Protein AF-A0A7Y5LGB7-F1 (afdb_monomer_lite)

Secondary structure (DSSP, 8-state):
--HHHHHHHHHTT-TTTHHHHHHHHHHHHHHHHHHHHHHHTT---SHHHHHHHHHHHHHHHHHHHHHHHHHHHH-GGGGGGHHHHHHHHHHHHHHHHHHHHHH-TT-HHHHHHHHHHHHHHHHHHHHHHHHHH---

pLDDT: mean 77.43, std 8.84, range [52.41, 89.0]

Foldseek 3Di:
DDPVVVVLCLLLCPPVCVVVSLVVLLVVLVVLLVVLLVLPVVPCPDPVSVVVNVCSLCVSLVSLLSNLLSNCVVPVQCLLCQLVSLVSSLVSQLVSLVVSCVVCVPCVPSSVCSSVNSCVRRNVSSVVSNVVSHDD

Sequence (136 aa):
MSEFSTVLDMLSLAPHTVRHTLVLFSFAFMINYLVRTAYMSEGTRSVFVHVLVCVLTLLPAVILAGMLLLGAYRYPERSWMNPGIAALLYVPWYAGGALTRLARPDTEGADLGWLAMGALITFPIGFAVAIVFGRA

Radius of gyration: 16.12 Å; chains: 1; bounding box: 38×31×46 Å

Structure (mmCIF, N/CA/C/O backbone):
data_AF-A0A7Y5LGB7-F1
#
_entry.id   AF-A0A7Y5LGB7-F1
#
loop_
_atom_site.group_PDB
_atom_site.id
_atom_site.type_symbol
_atom_site.label_atom_id
_atom_site.label_alt_id
_atom_site.label_comp_id
_atom_site.label_asym_id
_atom_site.label_entity_id
_atom_site.label_seq_id
_atom_site.pdbx_PDB_ins_code
_atom_site.Cartn_x
_atom_site.Cartn_y
_atom_site.Cartn_z
_atom_site.occupancy
_atom_site.B_iso_or_equiv
_atom_site.auth_seq_id
_atom_site.auth_comp_id
_atom_site.auth_asym_id
_atom_site.auth_atom_id
_atom_site.pdbx_PDB_model_num
ATOM 1 N N . MET A 1 1 ? 20.965 15.619 -8.755 1.00 59.69 1 MET A N 1
ATOM 2 C CA . MET A 1 1 ? 19.530 15.256 -8.752 1.00 59.69 1 MET A CA 1
ATOM 3 C C . MET A 1 1 ? 18.802 16.232 -7.852 1.00 59.69 1 MET A C 1
ATOM 5 O O . MET A 1 1 ? 19.308 16.492 -6.769 1.00 59.69 1 MET A O 1
ATOM 9 N N . SER A 1 2 ? 17.676 16.793 -8.291 1.00 82.19 2 SER A N 1
ATOM 10 C CA . SER A 1 2 ? 16.815 17.569 -7.393 1.00 82.19 2 SER A CA 1
ATOM 11 C C . SER A 1 2 ? 16.124 16.631 -6.398 1.00 82.19 2 SER A C 1
ATOM 13 O O . SER A 1 2 ? 15.860 15.474 -6.728 1.00 82.19 2 SER A O 1
ATOM 15 N N . GLU A 1 3 ? 15.803 17.117 -5.198 1.00 82.75 3 GLU A N 1
ATOM 16 C CA . GLU A 1 3 ? 15.077 16.338 -4.178 1.00 82.75 3 GLU A CA 1
ATOM 17 C C . GLU A 1 3 ? 13.750 15.785 -4.720 1.00 82.75 3 GLU A C 1
ATOM 19 O O . GLU A 1 3 ? 13.391 14.634 -4.474 1.00 82.75 3 GLU A O 1
ATOM 24 N N . PHE A 1 4 ? 13.079 16.570 -5.566 1.00 84.44 4 PHE A N 1
ATOM 25 C CA . PHE A 1 4 ? 11.861 16.171 -6.267 1.00 84.44 4 PHE A CA 1
ATOM 26 C C . PHE A 1 4 ? 12.055 14.935 -7.163 1.00 84.44 4 PHE A C 1
ATOM 28 O O . PHE A 1 4 ? 11.214 14.038 -7.167 1.00 84.44 4 PHE A O 1
ATOM 35 N N . SER A 1 5 ? 13.181 14.848 -7.882 1.00 84.06 5 SER A N 1
ATOM 36 C CA . SER A 1 5 ? 13.508 13.680 -8.713 1.00 84.06 5 SER A CA 1
ATOM 37 C C . SER A 1 5 ? 13.659 12.419 -7.867 1.00 84.06 5 SER A C 1
ATOM 39 O O . SER A 1 5 ? 13.188 11.357 -8.262 1.00 84.06 5 SER A O 1
ATOM 41 N N . THR A 1 6 ? 14.279 12.534 -6.691 1.00 84.50 6 THR A N 1
ATOM 42 C CA . THR A 1 6 ? 14.474 11.406 -5.773 1.00 84.50 6 THR A CA 1
ATOM 43 C C . THR A 1 6 ? 13.142 10.883 -5.244 1.00 84.50 6 THR A C 1
ATOM 45 O O . THR A 1 6 ? 12.909 9.676 -5.249 1.00 84.50 6 THR A O 1
ATOM 48 N N . VAL A 1 7 ? 12.239 11.780 -4.833 1.00 85.44 7 VAL A N 1
ATOM 49 C CA . VAL A 1 7 ? 10.904 11.399 -4.345 1.00 85.44 7 VAL A CA 1
ATOM 50 C C . VAL A 1 7 ? 10.094 10.725 -5.449 1.00 85.44 7 VAL A C 1
ATOM 52 O O . VAL A 1 7 ? 9.501 9.672 -5.22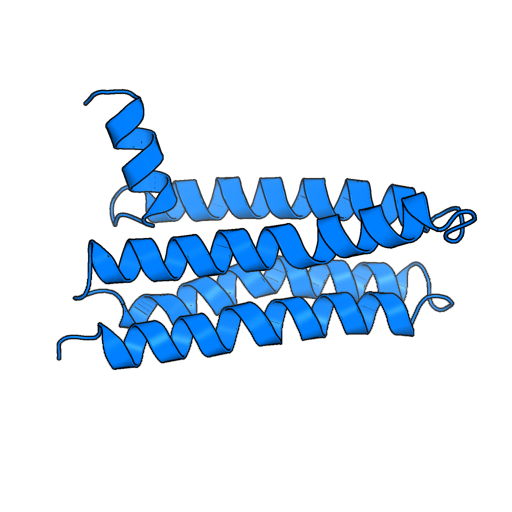2 1.00 85.44 7 VAL A O 1
ATOM 55 N N . LEU A 1 8 ? 10.100 11.284 -6.660 1.00 87.38 8 LEU A N 1
ATOM 56 C CA . LEU A 1 8 ? 9.374 10.702 -7.785 1.00 87.38 8 LEU A CA 1
ATOM 57 C C . LEU A 1 8 ? 9.923 9.317 -8.164 1.00 87.38 8 LEU A C 1
ATOM 59 O O . LEU A 1 8 ? 9.154 8.403 -8.463 1.00 87.38 8 LEU A O 1
ATOM 63 N N . ASP A 1 9 ? 11.240 9.125 -8.110 1.00 87.44 9 ASP A N 1
ATOM 64 C CA . ASP A 1 9 ? 11.875 7.825 -8.343 1.00 87.44 9 ASP A CA 1
ATOM 65 C C . ASP A 1 9 ? 11.547 6.812 -7.244 1.00 87.44 9 ASP A C 1
ATOM 67 O O . ASP A 1 9 ? 11.359 5.632 -7.530 1.00 87.44 9 ASP A O 1
ATOM 71 N N . MET A 1 10 ? 11.410 7.250 -5.992 1.00 85.62 10 MET A N 1
ATOM 72 C CA . MET A 1 10 ? 10.923 6.388 -4.914 1.00 85.62 10 MET A CA 1
ATOM 73 C C . MET A 1 10 ? 9.461 5.979 -5.131 1.00 85.62 10 MET A C 1
ATOM 75 O O . MET A 1 10 ? 9.150 4.793 -5.031 1.00 85.62 10 MET A O 1
ATOM 79 N N . LEU A 1 11 ? 8.582 6.925 -5.481 1.00 87.00 11 LEU A N 1
ATOM 80 C CA . LEU A 1 11 ? 7.153 6.676 -5.725 1.00 87.00 11 LEU A CA 1
ATOM 81 C C . LEU A 1 11 ? 6.887 5.813 -6.964 1.00 87.00 11 LEU A C 1
ATOM 83 O O . LEU A 1 11 ? 5.893 5.098 -7.015 1.00 87.00 11 LEU A O 1
ATOM 87 N N . SER A 1 12 ? 7.771 5.864 -7.956 1.00 87.12 12 SER A N 1
ATOM 88 C CA . SER A 1 12 ? 7.673 5.061 -9.182 1.00 87.12 12 SER A CA 1
ATOM 89 C C . SER A 1 12 ? 8.430 3.735 -9.114 1.00 87.12 12 SER A C 1
ATOM 91 O O . SER A 1 12 ? 8.597 3.087 -10.142 1.00 87.12 12 SER A O 1
ATOM 93 N N . LEU A 1 13 ? 8.882 3.325 -7.921 1.00 85.06 13 LEU A N 1
ATOM 94 C CA . LEU A 1 13 ? 9.590 2.056 -7.706 1.00 85.06 13 LEU A CA 1
ATOM 95 C 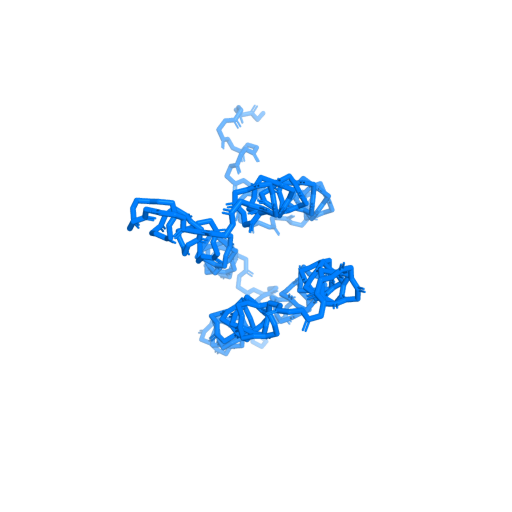C . LEU A 1 13 ? 10.799 1.896 -8.641 1.00 85.06 13 LEU A C 1
ATOM 97 O O . LEU A 1 13 ? 11.054 0.811 -9.169 1.00 85.06 13 LEU A O 1
ATOM 101 N N . ALA A 1 14 ? 11.541 2.986 -8.859 1.00 86.06 14 ALA A N 1
ATOM 102 C CA . ALA A 1 14 ? 12.664 2.972 -9.779 1.00 86.06 14 ALA A CA 1
ATOM 103 C C . ALA A 1 14 ? 13.723 1.930 -9.354 1.00 86.06 14 ALA A C 1
ATOM 105 O O . ALA A 1 14 ? 13.900 1.653 -8.164 1.00 86.06 14 ALA A O 1
ATOM 106 N N . PRO A 1 15 ? 14.477 1.352 -10.300 1.00 83.50 15 PRO A N 1
ATOM 107 C CA . PRO A 1 15 ? 15.379 0.226 -10.034 1.00 83.50 15 PRO A CA 1
ATOM 108 C C . PRO A 1 15 ? 16.399 0.473 -8.921 1.00 83.50 15 PRO A C 1
ATOM 110 O O . PRO A 1 15 ? 16.674 -0.400 -8.100 1.00 83.50 15 PRO A O 1
ATOM 113 N N . HIS A 1 16 ? 16.956 1.682 -8.899 1.00 86.44 16 HIS A N 1
ATOM 114 C CA . HIS A 1 16 ? 17.966 2.129 -7.944 1.00 86.44 16 HIS A CA 1
ATOM 115 C C . HIS A 1 16 ? 17.381 2.492 -6.575 1.00 86.44 16 HIS A C 1
ATOM 117 O O . HIS A 1 16 ? 18.114 2.531 -5.588 1.00 86.44 16 HIS A O 1
ATOM 123 N N . THR A 1 17 ? 16.069 2.726 -6.484 1.00 86.81 17 THR A N 1
ATOM 124 C CA . THR A 1 17 ? 15.381 3.120 -5.245 1.00 86.81 17 THR A CA 1
ATOM 125 C C . THR A 1 17 ? 14.490 2.022 -4.676 1.00 86.81 17 THR A C 1
ATOM 127 O O . THR A 1 17 ? 14.143 2.111 -3.502 1.00 86.81 17 THR A O 1
ATOM 130 N N . VAL A 1 18 ? 14.178 0.960 -5.433 1.00 84.06 18 VAL A N 1
ATOM 131 C CA . VAL A 1 18 ? 13.150 -0.034 -5.076 1.00 84.06 18 VAL A CA 1
ATOM 132 C C . VAL A 1 18 ? 13.338 -0.607 -3.672 1.00 84.06 18 VAL A C 1
ATOM 134 O O . VAL A 1 18 ? 12.387 -0.662 -2.903 1.00 84.06 18 VAL A O 1
ATOM 137 N N . ARG A 1 19 ? 14.575 -0.939 -3.272 1.00 87.31 19 ARG A N 1
ATOM 138 C CA . ARG A 1 1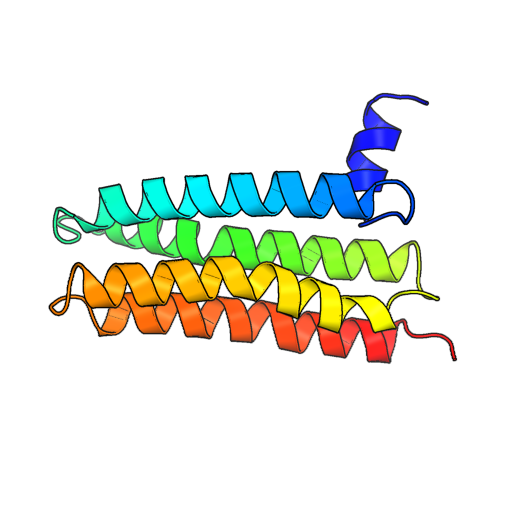9 ? 14.868 -1.446 -1.922 1.00 87.31 19 ARG A CA 1
ATOM 139 C C . ARG A 1 19 ? 14.538 -0.414 -0.842 1.00 87.31 19 ARG A C 1
ATOM 141 O O . ARG A 1 19 ? 13.924 -0.762 0.160 1.00 87.31 19 ARG A O 1
ATOM 148 N N . HIS A 1 20 ? 14.938 0.840 -1.046 1.00 86.19 20 HIS A N 1
ATOM 149 C CA . HIS A 1 20 ? 14.662 1.933 -0.112 1.00 86.19 20 HIS A CA 1
ATOM 150 C C . HIS A 1 20 ? 13.163 2.212 -0.024 1.00 86.19 20 HIS A C 1
ATOM 152 O O . HIS A 1 20 ? 12.639 2.357 1.077 1.00 86.19 20 HIS A O 1
ATOM 158 N N . THR A 1 21 ? 12.467 2.208 -1.165 1.00 86.19 21 THR A N 1
ATOM 159 C CA . THR A 1 21 ? 11.011 2.334 -1.218 1.00 86.19 21 THR A CA 1
ATOM 160 C C . THR A 1 21 ? 10.345 1.203 -0.439 1.00 86.19 21 THR A C 1
ATOM 162 O O . THR A 1 21 ? 9.539 1.478 0.439 1.00 86.19 21 THR A O 1
ATOM 165 N N . LEU A 1 22 ? 10.716 -0.059 -0.671 1.00 84.62 22 LEU A N 1
ATOM 166 C CA . LEU A 1 22 ? 10.134 -1.200 0.045 1.00 84.62 22 LEU A CA 1
ATOM 167 C C . LEU A 1 22 ? 10.324 -1.094 1.563 1.00 84.62 22 LEU A C 1
ATOM 169 O O . LEU A 1 22 ? 9.377 -1.334 2.308 1.00 84.62 22 LEU A O 1
ATOM 173 N N . VAL A 1 23 ? 11.514 -0.701 2.029 1.00 87.25 23 VAL A N 1
ATOM 174 C CA . VAL A 1 23 ? 11.791 -0.512 3.464 1.00 87.25 23 VAL A CA 1
ATOM 175 C C . VAL A 1 23 ? 10.954 0.630 4.041 1.00 87.25 23 VAL A C 1
ATOM 177 O O . VAL A 1 23 ? 10.278 0.439 5.052 1.00 87.25 23 VAL A O 1
ATOM 180 N N . LEU A 1 24 ? 10.956 1.797 3.389 1.00 86.12 24 LEU A N 1
ATOM 181 C CA . LEU A 1 24 ? 10.210 2.972 3.839 1.00 86.12 24 LEU A CA 1
ATOM 182 C C . LEU A 1 24 ? 8.705 2.689 3.904 1.00 86.12 24 LEU A C 1
ATOM 184 O O . LEU A 1 24 ? 8.061 3.004 4.902 1.00 86.12 24 LEU A O 1
ATOM 188 N N . PHE A 1 25 ? 8.154 2.058 2.868 1.00 82.44 25 PHE A N 1
ATOM 189 C CA . PHE A 1 25 ? 6.735 1.724 2.806 1.00 82.44 25 PHE A CA 1
ATOM 190 C C . PHE A 1 25 ? 6.355 0.631 3.798 1.00 82.44 25 PHE A C 1
ATOM 192 O O . PHE A 1 25 ? 5.323 0.755 4.448 1.00 82.44 25 PHE A O 1
ATOM 199 N N . SER A 1 26 ? 7.204 -0.379 4.005 1.00 81.56 26 SER A N 1
ATOM 200 C CA . SER A 1 26 ? 6.976 -1.383 5.054 1.00 81.56 26 SER A CA 1
ATOM 201 C C . SER A 1 26 ? 6.915 -0.734 6.439 1.00 81.56 26 SER A C 1
ATOM 203 O O . SER A 1 26 ? 6.024 -1.040 7.229 1.00 81.56 26 SER A O 1
ATOM 205 N N . PHE A 1 27 ? 7.818 0.209 6.723 1.00 82.69 27 PHE A N 1
ATOM 206 C CA . PHE A 1 27 ? 7.821 0.956 7.979 1.00 82.69 27 PHE A CA 1
ATOM 207 C C . PHE A 1 27 ? 6.588 1.863 8.120 1.00 82.69 27 PHE A C 1
ATOM 209 O O . PHE A 1 27 ? 5.931 1.855 9.161 1.00 82.69 27 PHE A O 1
ATOM 216 N N . ALA A 1 28 ? 6.219 2.593 7.065 1.00 83.88 28 ALA A N 1
ATOM 217 C CA . ALA A 1 28 ? 5.028 3.439 7.052 1.00 83.88 28 ALA A CA 1
ATOM 218 C C . ALA A 1 28 ? 3.737 2.624 7.245 1.00 83.88 28 ALA A C 1
ATOM 220 O O . ALA A 1 28 ? 2.854 3.031 7.999 1.00 83.88 28 ALA A O 1
ATOM 221 N N . PHE A 1 29 ? 3.639 1.452 6.612 1.00 79.75 29 PHE A N 1
ATOM 222 C CA . PHE A 1 29 ? 2.505 0.540 6.765 1.00 79.75 29 PHE A CA 1
ATOM 223 C C . PHE A 1 29 ? 2.434 -0.035 8.176 1.00 79.75 29 PHE A C 1
ATOM 225 O O . PHE A 1 29 ? 1.351 -0.105 8.749 1.00 79.75 29 PHE A O 1
ATOM 232 N N . MET A 1 30 ? 3.580 -0.368 8.772 1.00 78.81 30 MET A N 1
ATOM 233 C CA . MET A 1 30 ? 3.645 -0.789 10.167 1.00 78.81 30 MET A CA 1
ATOM 234 C C . MET A 1 30 ? 3.158 0.317 11.115 1.00 78.81 30 MET A C 1
ATOM 236 O O . MET A 1 30 ? 2.346 0.039 11.994 1.00 78.81 30 MET A O 1
ATOM 240 N N . ILE A 1 31 ? 3.579 1.575 10.924 1.00 82.75 31 ILE A N 1
ATOM 241 C CA . ILE A 1 31 ? 3.074 2.707 11.724 1.00 82.75 31 ILE A CA 1
ATOM 242 C C . ILE A 1 31 ? 1.565 2.869 11.542 1.00 82.75 31 ILE A C 1
ATOM 244 O O . ILE A 1 31 ? 0.840 2.970 12.529 1.00 82.75 31 ILE A O 1
ATOM 248 N N . ASN A 1 32 ? 1.081 2.882 10.298 1.00 83.94 32 ASN A N 1
ATOM 249 C CA . ASN A 1 32 ? -0.347 2.997 10.009 1.00 83.94 32 ASN A CA 1
ATOM 250 C C . ASN A 1 32 ? -1.149 1.891 10.718 1.00 83.94 32 ASN A C 1
ATOM 252 O O . ASN A 1 32 ? -2.171 2.172 11.345 1.00 83.94 32 ASN A O 1
ATOM 256 N N . TYR A 1 33 ? -0.632 0.663 10.705 1.00 76.44 33 TYR A N 1
ATOM 257 C CA . TYR A 1 33 ? -1.215 -0.463 11.419 1.00 76.44 33 TYR A CA 1
ATOM 258 C C . TYR A 1 33 ? -1.223 -0.259 12.944 1.00 76.44 33 TYR A C 1
ATOM 260 O O . TYR A 1 33 ? -2.247 -0.518 13.579 1.00 76.44 33 TYR A O 1
ATOM 268 N N . LEU A 1 34 ? -0.137 0.244 13.546 1.00 77.50 34 LEU A N 1
ATOM 269 C CA . LEU A 1 34 ? -0.094 0.558 14.982 1.00 77.50 34 LEU A CA 1
ATOM 270 C C . LEU A 1 34 ? -1.144 1.612 15.354 1.00 77.50 34 LEU A C 1
ATOM 272 O O . LEU A 1 34 ? -1.883 1.434 16.322 1.00 77.50 34 LEU A O 1
ATOM 276 N N . VAL A 1 35 ? -1.254 2.669 14.547 1.00 82.31 35 VAL A N 1
ATOM 277 C CA . VAL A 1 35 ? -2.242 3.740 14.726 1.00 82.31 35 VAL A CA 1
ATOM 278 C C . VAL A 1 35 ? -3.663 3.185 14.614 1.00 82.31 35 VAL A C 1
ATOM 280 O O . VAL A 1 35 ? -4.484 3.413 15.500 1.00 82.31 35 VAL A O 1
ATOM 283 N N . ARG A 1 36 ? -3.957 2.390 13.578 1.00 78.19 36 ARG A N 1
ATOM 284 C CA . ARG A 1 36 ? -5.255 1.714 13.435 1.00 78.19 36 ARG A CA 1
ATOM 285 C C . ARG A 1 36 ? -5.568 0.840 14.647 1.00 78.19 36 ARG A C 1
ATOM 287 O O . ARG A 1 36 ? -6.671 0.911 15.182 1.00 78.19 36 ARG A O 1
ATOM 294 N N . THR A 1 37 ? -4.615 0.019 15.076 1.00 72.94 37 THR A N 1
ATOM 295 C CA . THR A 1 37 ? -4.797 -0.926 16.187 1.00 72.94 37 THR A CA 1
ATOM 296 C C . THR A 1 37 ? -5.084 -0.202 17.504 1.00 72.94 37 THR A C 1
ATOM 298 O O . THR A 1 37 ? -5.910 -0.674 18.293 1.00 72.94 37 THR A O 1
ATOM 301 N N . ALA A 1 38 ? -4.458 0.961 17.716 1.00 76.06 38 ALA A N 1
ATOM 302 C CA . ALA A 1 38 ? -4.752 1.850 18.837 1.00 76.06 38 ALA A CA 1
ATOM 303 C C . ALA A 1 38 ? -6.181 2.416 18.763 1.00 76.06 38 ALA A C 1
ATOM 305 O O . ALA A 1 38 ? -6.902 2.387 19.752 1.00 76.06 38 ALA A O 1
ATOM 306 N N . TYR A 1 39 ? -6.655 2.845 17.590 1.00 75.69 39 TYR A N 1
ATOM 307 C CA . TYR A 1 39 ? -8.042 3.317 17.449 1.00 75.69 39 TYR A CA 1
ATOM 308 C C . TYR A 1 39 ? -9.087 2.203 17.591 1.00 75.69 39 TYR A C 1
ATOM 310 O O . TYR A 1 39 ? -10.221 2.459 17.996 1.00 75.69 39 TYR A O 1
ATOM 318 N N . MET A 1 40 ? -8.720 0.958 17.286 1.00 70.44 40 MET A N 1
ATOM 319 C CA . MET A 1 40 ? -9.605 -0.196 17.456 1.00 70.44 40 MET A CA 1
ATOM 320 C C . MET A 1 40 ? -9.679 -0.711 18.897 1.00 70.44 40 MET A C 1
ATOM 322 O O . MET A 1 40 ? -10.651 -1.385 19.228 1.00 70.44 40 MET A O 1
ATOM 326 N N . SER A 1 41 ? -8.708 -0.405 19.769 1.00 65.69 41 SER A N 1
ATOM 327 C CA . SER A 1 41 ? -8.681 -0.942 21.143 1.00 65.69 41 SER A CA 1
ATOM 328 C C . SER A 1 41 ? -9.775 -0.413 22.057 1.00 65.69 41 SER A C 1
ATOM 330 O O . SER A 1 41 ? -10.025 -1.001 23.101 1.00 65.69 41 SER A O 1
ATOM 332 N N . GLU A 1 42 ? -10.437 0.673 21.672 1.00 60.06 42 GLU A N 1
ATOM 333 C CA . GLU A 1 42 ? -11.527 1.257 22.454 1.00 60.06 42 GLU A CA 1
ATOM 334 C C . GLU A 1 42 ? -12.924 0.861 21.951 1.00 60.06 42 GLU A C 1
ATOM 336 O O . GLU A 1 42 ? -13.917 1.361 22.476 1.00 60.06 42 GLU A O 1
ATOM 341 N N . GLY A 1 43 ? -13.012 -0.046 20.966 1.00 57.22 43 GLY A N 1
ATOM 342 C CA . GLY A 1 43 ? -14.269 -0.529 20.389 1.00 57.22 43 GLY A CA 1
ATOM 343 C C . GLY A 1 43 ? -15.074 0.600 19.751 1.00 57.22 43 GLY A C 1
ATOM 344 O O . GLY A 1 43 ? -16.018 1.064 20.370 1.00 57.22 43 GLY A O 1
ATOM 345 N N . THR A 1 44 ? -14.670 1.070 18.558 1.00 60.97 44 THR A N 1
ATOM 346 C CA . THR A 1 44 ? -15.285 2.140 17.725 1.00 60.97 44 THR A CA 1
ATOM 347 C C . THR A 1 44 ? -16.524 2.824 18.331 1.00 60.97 44 THR A C 1
ATOM 349 O O . THR A 1 44 ? -17.635 2.691 17.822 1.00 60.97 44 THR A O 1
ATOM 352 N N . ARG A 1 45 ? -16.337 3.579 19.425 1.00 63.34 45 ARG A N 1
ATOM 353 C CA . ARG A 1 45 ? -17.425 4.201 20.209 1.00 63.34 45 ARG A CA 1
ATOM 354 C C . ARG A 1 45 ? -18.159 5.312 19.454 1.00 63.34 45 ARG A C 1
ATOM 356 O O . ARG A 1 45 ? -19.177 5.813 19.915 1.00 63.34 45 ARG A O 1
ATOM 363 N N . SER A 1 46 ? -17.615 5.725 18.312 1.00 76.44 46 SER A N 1
ATOM 364 C CA . SER A 1 46 ? -18.092 6.830 17.490 1.00 76.44 46 SER A CA 1
ATOM 365 C C . SER A 1 46 ? -17.942 6.496 16.008 1.00 76.44 46 SER A C 1
ATOM 367 O O . SER A 1 46 ? -16.937 5.909 15.592 1.00 76.44 46 SER A O 1
ATOM 369 N N . VAL A 1 47 ? -18.912 6.942 15.204 1.00 77.06 47 VAL A N 1
ATOM 370 C CA . VAL A 1 47 ? -18.899 6.851 13.734 1.00 77.06 47 VAL A CA 1
ATOM 371 C C . VAL A 1 47 ? -17.611 7.440 13.154 1.00 77.06 47 VAL A C 1
ATOM 373 O O . VAL A 1 47 ? -17.038 6.871 12.230 1.00 77.06 47 VAL A O 1
ATOM 376 N N . PHE A 1 48 ? -17.095 8.528 13.734 1.00 76.94 48 PHE A N 1
ATOM 377 C CA . PHE A 1 48 ? -15.856 9.160 13.272 1.00 76.94 48 PHE A CA 1
ATOM 378 C C . PHE A 1 48 ? -14.635 8.248 13.420 1.00 76.94 48 PHE A C 1
ATOM 380 O O . PHE A 1 48 ? -13.812 8.176 12.510 1.00 76.94 48 PHE A O 1
ATOM 387 N N . VAL A 1 49 ? -14.532 7.511 14.531 1.00 79.44 49 VAL A N 1
ATOM 388 C CA . VAL A 1 49 ? -13.430 6.561 14.760 1.00 79.44 49 VAL A CA 1
ATOM 389 C C . VAL A 1 49 ? -13.537 5.387 13.790 1.00 79.44 49 VAL A C 1
ATOM 391 O O . VAL A 1 49 ? -12.529 4.963 13.235 1.00 79.44 49 VAL A O 1
ATOM 394 N N . HIS A 1 50 ? -14.754 4.904 13.526 1.00 77.88 50 HIS A N 1
ATOM 395 C CA . HIS A 1 50 ? -14.984 3.857 12.531 1.00 77.88 50 HIS A CA 1
ATOM 396 C C . HIS A 1 50 ? -14.552 4.300 11.124 1.00 77.88 50 HIS A C 1
ATOM 398 O O . HIS A 1 50 ? -13.761 3.613 10.483 1.00 77.88 50 HIS A O 1
ATOM 404 N N . VAL A 1 51 ? -14.995 5.479 10.672 1.00 78.88 51 VAL A N 1
ATOM 405 C CA . VAL A 1 51 ? -14.596 6.042 9.370 1.00 78.88 51 VAL A CA 1
ATOM 406 C C . VAL A 1 51 ? -13.082 6.223 9.293 1.00 78.88 51 VAL A C 1
ATOM 408 O O . VAL A 1 51 ? -12.478 5.858 8.288 1.00 78.88 51 VAL A O 1
ATOM 411 N N . LEU A 1 52 ? -12.448 6.730 10.354 1.00 82.31 52 LEU A N 1
ATOM 412 C CA . LEU A 1 52 ? -10.996 6.884 10.401 1.00 82.31 52 LEU A CA 1
ATOM 413 C C . LEU A 1 52 ? -10.279 5.535 10.270 1.00 82.31 5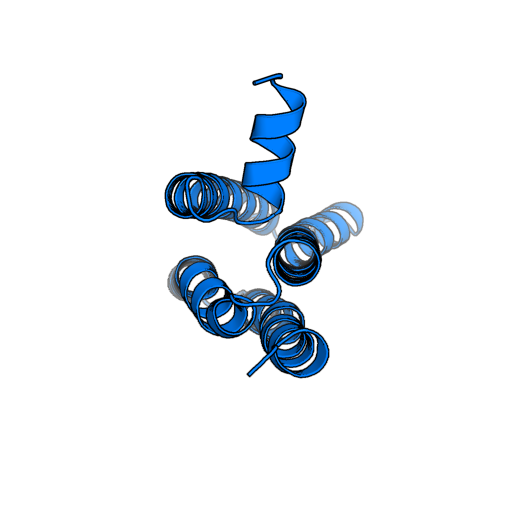2 LEU A C 1
ATOM 415 O O . LEU A 1 52 ? -9.353 5.416 9.472 1.00 82.31 52 LEU A O 1
ATOM 419 N N . VAL A 1 53 ? -10.727 4.504 10.990 1.00 78.19 53 VAL A N 1
ATOM 420 C CA . VAL A 1 53 ? -10.194 3.139 10.863 1.00 78.19 53 VAL A CA 1
ATOM 421 C C . VAL A 1 53 ? -10.357 2.623 9.430 1.00 78.19 53 VAL A C 1
ATOM 423 O O . VAL A 1 53 ? -9.403 2.077 8.875 1.00 78.19 53 VAL A O 1
ATOM 426 N N . CYS A 1 54 ? -11.507 2.848 8.787 1.00 77.38 54 CYS A N 1
ATOM 427 C CA . CYS A 1 54 ? -11.723 2.489 7.382 1.00 77.38 54 CYS A CA 1
ATOM 428 C C . CYS A 1 54 ? -10.778 3.240 6.430 1.00 77.38 54 CYS A C 1
ATOM 430 O O . CYS A 1 54 ? -10.197 2.628 5.537 1.00 77.38 54 CYS A O 1
ATOM 432 N N . VAL A 1 55 ? -10.565 4.544 6.629 1.00 82.00 55 VAL A N 1
ATOM 433 C CA . VAL A 1 55 ? -9.629 5.339 5.816 1.00 82.00 55 VAL A CA 1
ATOM 434 C C . VAL A 1 55 ? -8.200 4.843 5.997 1.00 82.00 55 VAL A C 1
ATOM 436 O O . VAL A 1 55 ? -7.514 4.597 5.008 1.00 82.00 55 VAL A O 1
ATOM 439 N N . LEU A 1 56 ? -7.767 4.617 7.240 1.00 80.06 56 LEU A N 1
ATOM 440 C CA . LEU A 1 56 ? -6.456 4.038 7.536 1.00 80.06 56 LEU A CA 1
ATOM 441 C C . LEU A 1 56 ? -6.298 2.644 6.908 1.00 80.06 56 LEU A C 1
ATOM 443 O O . LEU A 1 56 ? -5.178 2.259 6.601 1.00 80.06 56 LEU A O 1
ATOM 447 N N . THR A 1 57 ? -7.408 1.943 6.646 1.00 75.44 57 THR A N 1
ATOM 448 C CA . THR A 1 57 ? -7.463 0.652 5.940 1.00 75.44 57 THR A CA 1
ATOM 449 C C . THR A 1 57 ? -7.281 0.727 4.449 1.00 75.44 57 THR A C 1
ATOM 451 O O . THR A 1 57 ? -6.525 -0.056 3.875 1.00 75.44 57 THR A O 1
ATOM 454 N N . LEU A 1 58 ? -7.937 1.676 3.806 1.00 77.88 58 LEU A N 1
ATOM 455 C CA . LEU A 1 58 ? -7.916 1.750 2.353 1.00 77.88 58 LEU A CA 1
ATOM 456 C C . LEU A 1 58 ? -6.729 2.565 1.839 1.00 77.88 58 LEU A C 1
ATOM 458 O O . LEU A 1 58 ? -6.199 2.271 0.769 1.00 77.88 58 LEU A O 1
ATOM 462 N N . LEU A 1 59 ? -6.277 3.561 2.604 1.00 83.38 59 LEU A N 1
ATOM 463 C CA . LEU A 1 59 ? -5.249 4.502 2.172 1.00 83.38 59 LEU A CA 1
ATOM 464 C C . LEU A 1 59 ? -3.928 3.822 1.756 1.00 83.38 59 LEU A C 1
ATOM 466 O O . LEU A 1 59 ? -3.445 4.135 0.666 1.00 83.38 59 LEU A O 1
ATOM 470 N N . PRO A 1 60 ? -3.352 2.869 2.517 1.00 81.31 60 PRO A N 1
ATOM 471 C CA . PRO A 1 60 ? -2.114 2.202 2.111 1.00 81.31 60 PRO A CA 1
ATOM 472 C C . PRO A 1 60 ? -2.262 1.409 0.805 1.00 81.31 60 PRO A C 1
ATOM 474 O O . PRO A 1 60 ? -1.358 1.429 -0.030 1.00 81.31 60 PRO A O 1
ATOM 477 N N . ALA A 1 61 ? -3.417 0.765 0.593 1.00 80.25 61 ALA A N 1
ATOM 478 C CA . ALA A 1 61 ? -3.700 0.004 -0.624 1.00 80.25 61 ALA A CA 1
ATOM 479 C C . ALA A 1 61 ? -3.831 0.928 -1.838 1.00 80.25 61 ALA A C 1
ATOM 481 O O . ALA A 1 61 ? -3.278 0.636 -2.894 1.00 80.25 61 ALA A O 1
ATOM 482 N N . VAL A 1 62 ? -4.515 2.067 -1.683 1.00 83.69 62 VAL A N 1
ATOM 483 C CA . VAL A 1 62 ? -4.651 3.079 -2.741 1.00 83.69 62 VAL A CA 1
ATOM 484 C C . VAL A 1 62 ? -3.296 3.684 -3.105 1.00 83.69 62 VAL A C 1
ATOM 486 O O . VAL A 1 62 ? -2.987 3.816 -4.289 1.00 83.69 62 VAL A O 1
ATOM 489 N N . ILE A 1 63 ? -2.465 4.017 -2.111 1.00 86.75 63 ILE A N 1
ATOM 490 C CA . ILE A 1 63 ? -1.12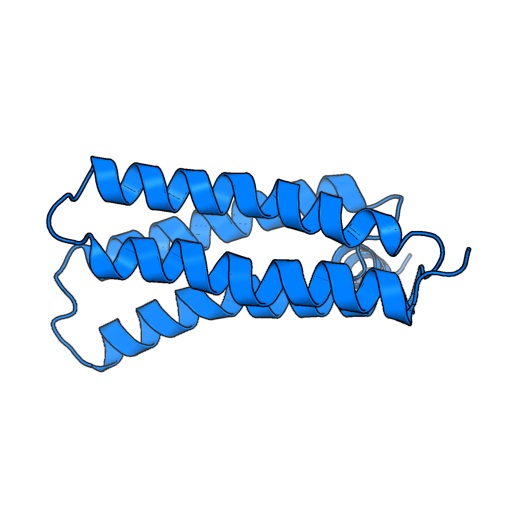0 4.549 -2.361 1.00 86.75 63 ILE A CA 1
ATOM 491 C C . ILE A 1 63 ? -0.277 3.515 -3.112 1.00 86.75 63 ILE A C 1
ATOM 493 O O . ILE A 1 63 ? 0.316 3.845 -4.138 1.00 86.75 63 ILE A O 1
ATOM 497 N N . LEU A 1 64 ? -0.264 2.261 -2.652 1.00 84.75 64 LEU A N 1
ATOM 498 C CA . LEU A 1 64 ? 0.494 1.201 -3.310 1.00 84.75 64 LEU A CA 1
ATOM 499 C C . LEU A 1 64 ? 0.004 0.956 -4.742 1.00 84.75 64 LEU A C 1
ATOM 501 O O . LEU A 1 64 ? 0.814 0.894 -5.662 1.00 84.75 64 LEU A O 1
ATOM 505 N N . ALA A 1 65 ? -1.309 0.889 -4.958 1.00 85.81 65 ALA A N 1
ATOM 506 C CA . ALA A 1 65 ? -1.897 0.789 -6.288 1.00 85.81 65 ALA A CA 1
ATOM 507 C C . ALA A 1 65 ? -1.437 1.927 -7.215 1.00 85.81 65 ALA A C 1
ATOM 509 O O . ALA A 1 65 ? -1.004 1.671 -8.339 1.00 85.81 65 ALA A O 1
ATOM 510 N N . GLY A 1 66 ? -1.468 3.173 -6.731 1.00 87.94 66 GLY A N 1
ATOM 511 C CA . GLY A 1 66 ? -0.981 4.338 -7.470 1.00 87.94 66 GLY A CA 1
ATOM 512 C C . GLY A 1 66 ? 0.506 4.248 -7.817 1.00 87.94 66 GLY A C 1
ATOM 513 O O . GLY A 1 66 ? 0.895 4.581 -8.934 1.00 87.94 66 GLY A O 1
ATOM 514 N N . MET A 1 67 ? 1.336 3.741 -6.904 1.00 88.88 67 MET A N 1
ATOM 515 C CA . MET A 1 67 ? 2.765 3.529 -7.154 1.00 88.88 67 MET A CA 1
ATOM 516 C C . MET A 1 67 ? 3.030 2.429 -8.179 1.00 88.88 67 MET A C 1
ATOM 518 O O . MET A 1 67 ? 3.897 2.597 -9.030 1.00 88.88 67 MET A O 1
ATOM 522 N N . LEU A 1 68 ? 2.286 1.320 -8.135 1.00 87.31 68 LEU A N 1
ATOM 523 C CA . LEU A 1 68 ? 2.402 0.248 -9.130 1.00 87.31 68 LEU A CA 1
ATOM 524 C C . LEU A 1 68 ? 1.991 0.750 -10.523 1.00 87.31 68 LEU A C 1
ATOM 526 O O . LEU A 1 68 ? 2.674 0.452 -11.504 1.00 87.31 68 LEU A O 1
ATOM 530 N N . LEU A 1 69 ? 0.927 1.562 -10.603 1.00 88.19 69 LEU A N 1
ATOM 531 C CA . LEU A 1 69 ? 0.504 2.241 -11.832 1.00 88.19 69 LEU A CA 1
ATOM 532 C C . LEU A 1 69 ? 1.582 3.197 -12.353 1.00 88.19 69 LEU A C 1
ATOM 534 O O . LEU A 1 69 ? 1.990 3.104 -13.509 1.00 88.19 69 LEU A O 1
ATOM 538 N N . LEU A 1 70 ? 2.079 4.088 -11.494 1.00 89.00 70 LEU A N 1
ATOM 539 C CA . LEU A 1 70 ? 3.108 5.060 -11.853 1.00 89.00 70 LEU A CA 1
ATOM 540 C C . LEU A 1 70 ? 4.423 4.378 -12.256 1.00 89.00 70 LEU A C 1
ATOM 542 O O . LEU A 1 70 ? 5.071 4.800 -13.215 1.00 89.00 70 LEU A O 1
ATOM 546 N N . GLY A 1 71 ? 4.813 3.325 -11.540 1.00 86.69 71 GLY A N 1
ATOM 547 C CA . GLY A 1 71 ? 6.005 2.538 -11.826 1.00 86.69 71 GLY A CA 1
ATOM 548 C C . GLY A 1 71 ? 5.911 1.818 -13.164 1.00 86.69 71 GLY A C 1
ATOM 549 O O . GLY A 1 71 ? 6.834 1.922 -13.961 1.00 86.69 71 GLY A O 1
ATOM 550 N N . ALA A 1 72 ? 4.777 1.186 -13.474 1.00 87.06 72 ALA A N 1
ATOM 551 C CA . ALA A 1 72 ? 4.573 0.560 -14.780 1.00 87.06 72 ALA A CA 1
ATOM 552 C C . ALA A 1 72 ? 4.510 1.575 -15.929 1.00 87.06 72 ALA A C 1
ATOM 554 O O . ALA A 1 72 ? 4.990 1.293 -17.020 1.00 87.06 72 ALA A O 1
ATOM 555 N N . TYR A 1 73 ? 3.944 2.762 -15.690 1.00 87.75 73 TYR A N 1
ATOM 556 C CA . TYR A 1 73 ? 3.936 3.835 -16.681 1.00 87.75 73 TYR A CA 1
ATOM 557 C C . TYR A 1 73 ? 5.355 4.340 -16.994 1.00 87.75 73 TYR A C 1
ATOM 559 O O . TYR A 1 73 ? 5.682 4.568 -18.157 1.00 87.75 73 TYR A O 1
ATOM 567 N N . ARG A 1 74 ? 6.209 4.510 -15.972 1.00 87.75 74 ARG A N 1
ATOM 568 C CA . ARG A 1 74 ? 7.589 5.008 -16.145 1.00 87.75 74 ARG A CA 1
ATOM 569 C C . ARG A 1 74 ? 8.592 3.927 -16.566 1.00 87.75 74 ARG A C 1
ATOM 571 O O . ARG A 1 74 ? 9.540 4.259 -17.270 1.00 87.75 74 ARG A O 1
ATOM 578 N N . TYR A 1 75 ? 8.387 2.679 -16.147 1.00 87.19 75 TYR A N 1
ATOM 579 C CA . TYR A 1 75 ? 9.281 1.532 -16.361 1.00 87.19 75 TYR A CA 1
ATOM 580 C C . TYR A 1 75 ? 8.490 0.295 -16.849 1.00 87.19 75 TYR A C 1
ATOM 582 O O . TYR A 1 75 ? 8.401 -0.718 -16.140 1.00 87.19 75 TYR A O 1
ATOM 590 N N . PRO A 1 76 ? 7.858 0.359 -18.037 1.00 84.75 76 PRO A N 1
ATOM 591 C CA . PRO A 1 76 ? 6.958 -0.686 -18.542 1.00 84.75 76 PRO A CA 1
ATOM 592 C C . PRO A 1 76 ? 7.625 -2.058 -18.694 1.00 84.75 76 PRO A C 1
ATOM 594 O O . PRO A 1 76 ? 6.988 -3.086 -18.456 1.00 84.75 76 PRO A O 1
ATOM 597 N N . GLU A 1 77 ? 8.922 -2.092 -18.999 1.00 85.50 77 GLU A N 1
ATOM 598 C CA . GLU A 1 77 ? 9.738 -3.307 -19.118 1.00 85.50 77 GLU A CA 1
ATOM 599 C C . GLU A 1 77 ? 9.885 -4.086 -17.799 1.00 85.50 77 GLU A C 1
ATOM 601 O O . GLU A 1 77 ? 10.326 -5.235 -17.785 1.00 85.50 77 GLU A O 1
ATOM 606 N N . ARG A 1 78 ? 9.500 -3.472 -16.675 1.00 80.50 78 ARG A N 1
ATOM 607 C CA . ARG A 1 78 ? 9.552 -4.056 -15.327 1.00 80.50 78 ARG A CA 1
ATOM 608 C C . ARG A 1 78 ? 8.181 -4.235 -14.704 1.00 80.50 78 ARG A C 1
ATOM 610 O O . ARG A 1 78 ? 8.091 -4.675 -13.563 1.00 80.50 78 ARG A O 1
ATOM 617 N N . SER A 1 79 ? 7.112 -3.920 -15.425 1.00 82.25 79 SER A N 1
ATOM 618 C CA . SER A 1 79 ? 5.744 -4.034 -14.911 1.00 82.25 79 SER A CA 1
ATOM 619 C C . SER A 1 79 ? 5.396 -5.464 -14.464 1.00 82.25 79 SER A C 1
ATOM 621 O O . SER A 1 79 ? 4.623 -5.632 -13.527 1.00 82.25 79 SER A O 1
ATOM 623 N N . TRP A 1 80 ? 6.047 -6.494 -15.020 1.00 81.50 80 TRP A N 1
ATOM 624 C CA . TRP A 1 80 ? 5.945 -7.887 -14.556 1.00 81.50 80 TRP A CA 1
ATOM 625 C C . TRP A 1 80 ? 6.485 -8.114 -13.132 1.00 81.50 80 TRP A C 1
ATOM 627 O O . TRP A 1 80 ? 6.148 -9.115 -12.502 1.00 81.50 80 TRP A O 1
ATOM 637 N N . MET A 1 81 ? 7.290 -7.193 -12.591 1.00 82.69 81 MET A N 1
ATOM 638 C CA . MET A 1 81 ? 7.752 -7.219 -11.199 1.00 82.69 81 MET A CA 1
ATOM 639 C C . MET A 1 81 ? 6.686 -6.701 -10.223 1.00 82.69 81 MET A C 1
ATOM 641 O O . MET A 1 81 ? 6.760 -7.004 -9.030 1.00 82.69 81 MET A O 1
ATOM 645 N N . ASN A 1 82 ? 5.681 -5.954 -10.698 1.00 82.88 82 ASN A N 1
ATOM 646 C CA . ASN A 1 82 ? 4.641 -5.360 -9.854 1.00 82.88 82 ASN A CA 1
ATOM 647 C C . ASN A 1 82 ? 3.850 -6.389 -9.030 1.00 82.88 82 ASN A C 1
ATOM 649 O O . ASN A 1 82 ? 3.662 -6.138 -7.840 1.00 82.88 82 ASN A O 1
ATOM 653 N N . PRO A 1 83 ? 3.433 -7.553 -9.572 1.00 80.19 83 PRO A N 1
ATOM 654 C CA . PRO A 1 83 ? 2.819 -8.611 -8.771 1.00 80.19 83 PRO A CA 1
ATOM 655 C C . PRO A 1 83 ? 3.725 -9.107 -7.638 1.00 80.19 83 PRO A C 1
ATOM 657 O O . PRO A 1 83 ? 3.252 -9.328 -6.527 1.00 80.19 83 PRO A O 1
ATOM 660 N N . GLY A 1 84 ? 5.032 -9.235 -7.889 1.00 84.31 84 GLY A N 1
ATOM 661 C CA . GLY A 1 84 ? 6.006 -9.636 -6.871 1.00 84.31 84 GLY A CA 1
ATOM 662 C C . GLY A 1 84 ? 6.180 -8.578 -5.780 1.00 84.31 84 GLY A C 1
ATOM 663 O O . GLY A 1 84 ? 6.195 -8.905 -4.596 1.00 84.31 84 GLY A O 1
ATOM 664 N N . ILE A 1 85 ? 6.242 -7.299 -6.162 1.00 82.62 85 ILE A N 1
ATOM 665 C CA . ILE A 1 85 ? 6.298 -6.167 -5.225 1.00 82.62 85 ILE A CA 1
ATOM 666 C C . ILE A 1 85 ? 5.020 -6.095 -4.380 1.00 82.62 85 ILE A C 1
ATOM 668 O O . ILE A 1 85 ? 5.101 -5.966 -3.158 1.00 82.62 85 ILE A O 1
ATOM 672 N N . ALA A 1 86 ? 3.851 -6.230 -5.011 1.00 81.50 86 ALA A N 1
ATOM 673 C CA . ALA A 1 86 ? 2.561 -6.294 -4.333 1.00 81.50 86 ALA A CA 1
ATOM 674 C C . ALA A 1 86 ? 2.511 -7.457 -3.333 1.00 81.50 86 ALA A C 1
ATOM 676 O O . ALA A 1 86 ? 2.127 -7.256 -2.184 1.00 81.50 86 ALA A O 1
ATOM 677 N N . ALA A 1 87 ? 2.964 -8.649 -3.738 1.00 82.88 87 ALA A N 1
ATOM 678 C CA . ALA A 1 87 ? 3.028 -9.817 -2.867 1.00 82.88 87 ALA A CA 1
ATOM 679 C C . ALA A 1 87 ? 3.943 -9.587 -1.657 1.00 82.88 87 ALA A C 1
ATOM 681 O O . ALA A 1 87 ? 3.543 -9.858 -0.527 1.00 82.88 87 ALA A O 1
ATOM 682 N N . LEU A 1 88 ? 5.144 -9.041 -1.873 1.00 81.19 88 LEU A N 1
ATOM 683 C CA . LEU A 1 88 ? 6.099 -8.759 -0.799 1.00 81.19 88 LEU A CA 1
ATOM 684 C C . LEU A 1 88 ? 5.566 -7.730 0.201 1.00 81.19 88 LEU A C 1
ATOM 686 O O . LEU A 1 88 ? 5.704 -7.929 1.404 1.00 81.19 88 LEU A O 1
ATOM 690 N N . LEU A 1 89 ? 4.934 -6.655 -0.275 1.00 76.94 89 LEU A N 1
ATOM 691 C CA . LEU A 1 89 ? 4.339 -5.632 0.591 1.00 76.94 89 LEU A CA 1
ATOM 692 C C . LEU A 1 89 ? 3.040 -6.099 1.262 1.00 76.94 89 LEU A C 1
ATOM 694 O O . LEU A 1 89 ? 2.671 -5.570 2.311 1.00 76.94 89 LEU A O 1
ATOM 698 N N . TYR A 1 90 ? 2.378 -7.120 0.715 1.00 76.75 90 TYR A N 1
ATOM 699 C CA . TYR A 1 90 ? 1.248 -7.773 1.365 1.00 76.75 90 TYR A CA 1
ATOM 700 C C . TYR A 1 90 ? 1.674 -8.638 2.559 1.00 76.75 90 TYR A C 1
ATOM 702 O O . TYR A 1 90 ? 0.912 -8.756 3.509 1.00 76.75 90 TYR A O 1
ATOM 710 N N . VAL A 1 91 ? 2.888 -9.200 2.581 1.00 78.00 91 VAL A N 1
ATOM 711 C CA . VAL A 1 91 ? 3.374 -10.019 3.714 1.00 78.00 91 VAL A CA 1
ATOM 712 C C . VAL A 1 91 ? 3.288 -9.298 5.070 1.00 78.00 91 VAL A C 1
ATOM 714 O O . VAL A 1 91 ? 2.669 -9.856 5.978 1.00 78.00 91 VAL A O 1
ATOM 717 N N . PRO A 1 92 ? 3.850 -8.087 5.266 1.00 71.06 92 PRO A N 1
ATOM 718 C CA . PRO A 1 92 ? 3.738 -7.385 6.547 1.00 71.06 92 PRO A CA 1
ATOM 719 C C . PRO A 1 92 ? 2.290 -6.998 6.872 1.00 71.06 92 PRO A C 1
ATOM 721 O O . PRO A 1 92 ? 1.896 -7.015 8.036 1.00 71.06 92 PRO A O 1
ATOM 724 N N . TRP A 1 93 ? 1.478 -6.713 5.850 1.00 73.06 93 TRP A N 1
ATOM 725 C CA . TRP A 1 93 ? 0.047 -6.452 5.996 1.00 73.06 93 TRP A CA 1
ATOM 726 C C . TRP A 1 93 ? -0.687 -7.691 6.529 1.00 73.06 93 TRP A C 1
ATOM 728 O O . TRP A 1 93 ? -1.464 -7.601 7.485 1.00 73.06 93 TRP A O 1
ATOM 738 N N . TYR A 1 94 ? -0.390 -8.856 5.948 1.00 75.44 94 TYR A N 1
ATOM 739 C CA . TYR A 1 94 ? -0.928 -10.145 6.352 1.00 75.44 94 TYR A CA 1
ATOM 740 C C . TYR A 1 94 ? -0.511 -10.513 7.772 1.00 75.44 94 TYR A C 1
ATOM 742 O O . TYR A 1 94 ? -1.354 -10.847 8.603 1.00 75.44 94 TYR A O 1
ATOM 750 N N . ALA A 1 95 ? 0.784 -10.390 8.066 1.00 75.19 95 ALA A N 1
ATOM 751 C CA . ALA A 1 95 ? 1.333 -10.645 9.388 1.00 75.19 95 ALA A CA 1
ATOM 752 C C . ALA A 1 95 ? 0.676 -9.750 10.448 1.00 75.19 95 ALA A C 1
ATOM 754 O O . ALA A 1 95 ? 0.286 -10.250 11.498 1.00 75.19 95 ALA A O 1
ATOM 755 N N . GLY A 1 96 ? 0.477 -8.460 10.158 1.00 71.88 96 GLY A N 1
ATOM 756 C CA . GLY A 1 96 ? -0.249 -7.546 11.039 1.00 71.88 96 GLY A CA 1
ATOM 757 C C . GLY A 1 96 ? -1.681 -8.010 11.311 1.00 71.88 96 GLY A C 1
ATOM 758 O O . GLY A 1 96 ? -2.062 -8.189 12.464 1.00 71.88 96 GLY A O 1
ATOM 759 N N . GLY A 1 97 ? -2.470 -8.291 10.270 1.00 71.19 97 GLY A N 1
ATOM 760 C CA . GLY A 1 97 ? -3.846 -8.772 10.458 1.00 71.19 97 GLY A CA 1
ATOM 761 C C . GLY A 1 97 ? -3.920 -10.097 11.229 1.00 71.19 97 GLY A C 1
ATOM 762 O O . GLY A 1 97 ? -4.747 -10.246 12.128 1.00 71.19 97 GLY A O 1
ATOM 763 N N . ALA A 1 98 ? -3.012 -11.036 10.946 1.00 74.94 98 ALA A N 1
ATOM 764 C CA . ALA A 1 98 ? -2.923 -12.305 11.666 1.00 74.94 98 ALA A CA 1
ATOM 765 C C . ALA A 1 98 ? -2.551 -12.109 13.147 1.00 74.94 98 ALA A C 1
ATOM 767 O O . ALA A 1 98 ? -3.160 -12.726 14.018 1.00 74.94 98 ALA A O 1
ATOM 768 N N . LEU A 1 99 ? -1.597 -11.223 13.446 1.00 71.94 99 LEU A N 1
ATOM 769 C CA . LEU A 1 99 ? -1.210 -10.891 14.819 1.00 71.94 99 LEU A CA 1
ATOM 770 C C . LEU A 1 99 ? -2.336 -10.181 15.579 1.00 71.94 99 LEU A C 1
ATOM 772 O O . LEU A 1 99 ? -2.547 -10.499 16.748 1.00 71.94 99 LEU A O 1
ATOM 776 N N . THR A 1 100 ? -3.091 -9.273 14.939 1.00 69.88 100 THR A N 1
ATOM 777 C CA . THR A 1 100 ? -4.281 -8.666 15.570 1.00 69.88 100 THR A CA 1
ATOM 778 C C . THR A 1 100 ? -5.287 -9.744 15.938 1.00 69.88 100 THR A C 1
ATOM 780 O O . THR A 1 100 ? -5.730 -9.785 17.080 1.00 69.88 100 THR A O 1
ATOM 783 N N . ARG A 1 101 ? -5.578 -10.662 15.008 1.00 71.69 101 ARG A N 1
ATOM 784 C CA . ARG A 1 101 ? -6.516 -11.762 15.244 1.00 71.69 101 ARG A CA 1
ATOM 785 C C . ARG A 1 101 ? -6.096 -12.639 16.425 1.00 71.69 101 ARG A C 1
ATOM 787 O O . ARG A 1 101 ? -6.941 -13.040 17.217 1.00 71.69 101 ARG A O 1
ATOM 794 N N . LEU A 1 102 ? -4.799 -12.929 16.556 1.00 74.81 102 LEU A N 1
ATOM 795 C CA . LEU A 1 102 ? -4.265 -13.693 17.690 1.00 74.81 102 LEU A CA 1
ATOM 796 C C . LEU A 1 102 ? -4.358 -12.922 19.014 1.00 74.81 102 LEU A C 1
ATOM 798 O O . LEU A 1 102 ? -4.595 -13.527 20.055 1.00 74.81 102 LEU A O 1
ATOM 802 N N . ALA A 1 103 ? -4.166 -11.602 18.987 1.00 72.38 103 ALA A N 1
ATOM 803 C CA . ALA A 1 103 ? -4.214 -10.758 20.177 1.00 72.38 103 ALA A CA 1
ATOM 804 C C . ALA A 1 103 ? -5.643 -10.375 20.607 1.00 72.38 103 ALA A C 1
ATOM 806 O O . ALA A 1 103 ? -5.855 -10.052 21.775 1.00 72.38 103 ALA A O 1
ATOM 807 N N . ARG A 1 104 ? -6.604 -10.368 19.673 1.00 69.00 104 ARG A N 1
ATOM 808 C CA . ARG A 1 104 ? -7.996 -9.926 19.865 1.00 69.00 104 ARG A CA 1
ATOM 809 C C . ARG A 1 104 ? -8.967 -10.829 19.096 1.00 69.00 104 ARG A C 1
ATOM 811 O O . ARG A 1 104 ? -9.409 -10.491 17.999 1.00 69.00 104 ARG A O 1
ATOM 818 N N . PRO A 1 105 ? -9.298 -12.004 19.649 1.00 65.00 105 PRO A N 1
ATOM 819 C CA . PRO A 1 105 ? -10.198 -12.948 18.992 1.00 65.00 105 PRO A CA 1
ATOM 820 C C . PRO A 1 105 ? -11.659 -12.466 18.931 1.00 65.00 105 PRO A C 1
ATOM 822 O O . PRO A 1 105 ? -12.479 -13.097 18.282 1.00 65.00 105 PRO A O 1
ATOM 825 N N . ASP A 1 106 ? -12.007 -11.354 19.577 1.00 65.12 106 ASP A N 1
ATOM 826 C CA . ASP A 1 106 ? -13.332 -10.731 19.549 1.00 65.12 106 ASP A CA 1
ATOM 827 C C . ASP A 1 106 ? -13.559 -9.801 18.337 1.00 65.12 106 ASP A C 1
ATOM 829 O O . ASP A 1 106 ? -14.700 -9.433 18.055 1.00 65.12 106 ASP A O 1
ATOM 833 N N . THR A 1 107 ? -12.512 -9.451 17.574 1.00 61.09 107 THR A N 1
ATOM 834 C CA . THR A 1 107 ? -12.585 -8.510 16.434 1.00 61.09 107 THR A CA 1
ATOM 835 C C . THR A 1 107 ? -12.586 -9.171 15.048 1.00 61.09 107 THR A C 1
ATOM 837 O O . THR A 1 107 ? -12.403 -8.476 14.045 1.00 61.09 107 THR A O 1
ATOM 840 N N . GLU A 1 108 ? -12.842 -10.488 14.963 1.00 52.41 108 GLU A N 1
ATOM 841 C CA . GLU A 1 108 ? -12.610 -11.348 13.779 1.00 52.41 108 GLU A CA 1
ATOM 842 C C . GLU A 1 108 ? -13.056 -10.772 12.418 1.00 52.41 108 GLU A C 1
ATOM 844 O O . GLU A 1 108 ? -12.379 -10.988 11.410 1.00 52.41 108 GLU A O 1
ATOM 849 N N . GLY A 1 109 ? -14.149 -10.004 12.353 1.00 53.91 109 GLY A N 1
ATOM 850 C CA . GLY A 1 109 ? -14.645 -9.420 11.098 1.00 53.91 109 GLY A CA 1
ATOM 851 C C . GLY A 1 109 ? -13.842 -8.220 10.574 1.00 53.91 109 GLY A C 1
ATOM 852 O O . GLY A 1 109 ? -13.708 -8.041 9.361 1.00 53.91 109 GLY A O 1
ATOM 853 N N . ALA A 1 110 ? -13.277 -7.397 11.459 1.00 55.97 110 ALA A N 1
ATOM 854 C CA . ALA A 1 110 ? -12.583 -6.171 11.063 1.00 55.97 110 ALA A CA 1
ATOM 855 C C . ALA A 1 110 ? -11.160 -6.440 10.541 1.00 55.97 110 ALA A C 1
ATOM 857 O O . ALA A 1 110 ? -10.652 -5.698 9.696 1.00 55.97 110 ALA A O 1
ATOM 858 N N . ASP A 1 111 ? -10.537 -7.523 11.006 1.00 59.56 111 ASP A N 1
ATOM 859 C CA . ASP A 1 111 ? -9.177 -7.910 10.624 1.00 59.56 111 ASP A CA 1
ATOM 860 C C . ASP A 1 111 ? -9.153 -8.720 9.325 1.00 59.56 111 ASP A C 1
ATOM 862 O O . ASP A 1 111 ? -8.280 -8.512 8.483 1.00 59.56 111 ASP A O 1
ATOM 866 N N . LEU A 1 112 ? -10.178 -9.542 9.078 1.00 59.25 112 LEU A N 1
ATOM 867 C CA . LEU A 1 112 ? -10.396 -10.160 7.767 1.00 59.25 112 LEU A CA 1
ATOM 868 C C . LEU A 1 112 ? -10.701 -9.115 6.685 1.00 59.25 112 LEU A C 1
ATOM 870 O O . LEU A 1 112 ? -10.176 -9.223 5.578 1.00 59.25 112 LEU A O 1
ATOM 874 N N . GLY A 1 113 ? -11.476 -8.070 7.004 1.00 57.91 113 GLY A N 1
ATOM 875 C CA . GLY A 1 113 ? -11.735 -6.953 6.088 1.00 57.91 113 GLY A CA 1
ATOM 876 C C . GLY A 1 113 ? -10.461 -6.199 5.691 1.00 57.91 113 GLY A C 1
ATOM 877 O O . GLY A 1 113 ? -10.283 -5.855 4.525 1.00 57.91 113 GLY A O 1
ATOM 878 N N . TRP A 1 114 ? -9.532 -6.017 6.631 1.00 62.88 114 TRP A N 1
ATOM 879 C CA . TRP A 1 114 ? -8.213 -5.420 6.392 1.00 62.88 114 TRP A CA 1
ATOM 880 C C . TRP A 1 114 ? -7.337 -6.280 5.469 1.00 62.88 114 TRP A C 1
ATOM 882 O O . TRP A 1 114 ? -6.738 -5.768 4.523 1.00 62.88 114 TRP A O 1
ATOM 892 N N . LEU A 1 115 ? -7.292 -7.591 5.717 1.00 65.31 115 LEU A N 1
ATOM 893 C CA . LEU A 1 115 ? -6.535 -8.558 4.918 1.00 65.31 115 LEU A CA 1
ATOM 894 C C . LEU A 1 115 ? -7.089 -8.705 3.497 1.00 65.31 115 LEU A C 1
ATOM 896 O O . LEU A 1 115 ? -6.320 -8.777 2.535 1.00 65.31 115 LEU A O 1
ATOM 900 N N . ALA A 1 116 ? -8.415 -8.748 3.371 1.00 64.81 116 ALA A N 1
ATOM 901 C CA . ALA A 1 116 ? -9.102 -8.958 2.108 1.00 64.81 116 ALA A CA 1
ATOM 902 C C . ALA A 1 116 ? -9.095 -7.697 1.239 1.00 64.81 116 ALA A C 1
ATOM 904 O O . ALA A 1 116 ? -8.770 -7.791 0.062 1.00 64.81 116 ALA A O 1
ATOM 905 N N . MET A 1 117 ? -9.381 -6.514 1.797 1.00 65.69 117 MET A N 1
ATOM 906 C CA . MET A 1 117 ? -9.429 -5.270 1.014 1.00 65.69 117 MET A CA 1
ATOM 907 C C . MET A 1 117 ? -8.049 -4.853 0.503 1.00 65.69 117 MET A C 1
ATOM 909 O O . MET A 1 117 ? -7.921 -4.452 -0.654 1.00 65.69 117 MET A O 1
ATOM 913 N N . GLY A 1 118 ? -7.005 -5.011 1.326 1.00 66.19 118 GLY A N 1
ATOM 914 C CA . GLY A 1 118 ? -5.628 -4.768 0.894 1.00 66.19 118 GLY A CA 1
ATOM 915 C C . GLY A 1 118 ? -5.240 -5.659 -0.288 1.00 66.19 118 GLY A C 1
ATOM 916 O O . GLY A 1 118 ? -4.696 -5.172 -1.280 1.00 66.19 118 GLY A O 1
ATOM 917 N N . ALA A 1 119 ? -5.596 -6.947 -0.234 1.00 68.81 119 ALA A N 1
ATOM 918 C CA . ALA A 1 119 ? -5.340 -7.879 -1.327 1.00 68.81 119 ALA A CA 1
ATOM 919 C C . ALA A 1 119 ? -6.177 -7.565 -2.580 1.00 68.81 119 ALA A C 1
ATOM 921 O O . ALA A 1 119 ? -5.645 -7.549 -3.689 1.00 68.81 119 ALA A O 1
ATOM 922 N N . LEU A 1 120 ? -7.470 -7.283 -2.402 1.00 69.88 120 LEU A N 1
ATOM 923 C CA . LEU A 1 120 ? -8.440 -7.080 -3.481 1.00 69.88 120 LEU A CA 1
ATOM 924 C C . LEU A 1 120 ? -8.174 -5.808 -4.294 1.00 69.88 120 LEU A C 1
ATOM 926 O O . LEU A 1 120 ? -8.511 -5.751 -5.469 1.00 69.88 120 LEU A O 1
ATOM 930 N N . ILE A 1 121 ? -7.558 -4.791 -3.694 1.00 69.88 121 ILE A N 1
ATOM 931 C CA . ILE A 1 121 ? -7.146 -3.583 -4.418 1.00 69.88 121 ILE A CA 1
ATOM 932 C C . ILE A 1 121 ? -5.768 -3.803 -5.050 1.00 69.88 121 ILE A C 1
ATOM 934 O O . ILE A 1 121 ? -5.570 -3.548 -6.235 1.00 69.88 121 ILE A O 1
ATOM 938 N N . THR A 1 122 ? -4.809 -4.312 -4.277 1.00 70.56 122 THR A N 1
ATOM 939 C CA . THR A 1 122 ? -3.398 -4.298 -4.680 1.00 70.56 122 THR A CA 1
ATOM 940 C C . THR A 1 122 ? -3.064 -5.363 -5.721 1.00 70.56 122 THR A C 1
ATOM 942 O O . THR A 1 122 ? -2.380 -5.060 -6.699 1.00 70.56 122 THR A O 1
ATOM 945 N N . PHE A 1 123 ? -3.532 -6.604 -5.544 1.00 76.62 123 PHE A N 1
ATOM 946 C CA . PHE A 1 123 ? -3.185 -7.692 -6.462 1.00 76.62 123 PHE A CA 1
ATOM 947 C C . PHE A 1 123 ? -3.838 -7.525 -7.836 1.00 76.62 123 PHE A C 1
ATOM 949 O O . PHE A 1 123 ? -3.095 -7.555 -8.818 1.00 76.62 123 PHE A O 1
ATOM 956 N N . PRO A 1 124 ? -5.163 -7.293 -7.961 1.00 80.75 124 PRO A N 1
ATOM 957 C CA . PRO A 1 124 ? -5.781 -7.090 -9.268 1.00 80.75 124 PRO A CA 1
ATOM 958 C C . PRO A 1 124 ? -5.171 -5.919 -10.021 1.00 80.75 124 PRO A C 1
ATOM 960 O O . PRO A 1 124 ? -4.937 -6.043 -11.217 1.00 80.75 124 PRO A O 1
ATOM 963 N N . ILE A 1 125 ? -4.836 -4.826 -9.326 1.00 78.44 125 ILE A N 1
ATOM 964 C CA . ILE A 1 125 ? -4.125 -3.710 -9.946 1.00 78.44 125 ILE A CA 1
ATOM 965 C C . ILE A 1 125 ? -2.742 -4.174 -10.386 1.00 78.44 125 ILE A C 1
ATOM 967 O O . ILE A 1 125 ? -2.464 -4.088 -11.571 1.00 78.44 125 ILE A O 1
ATOM 971 N N . GLY A 1 126 ? -1.920 -4.756 -9.507 1.00 75.38 126 GLY A N 1
ATOM 972 C CA . GLY A 1 126 ? -0.585 -5.260 -9.852 1.00 75.38 126 GLY A CA 1
ATOM 973 C C . GLY A 1 126 ? -0.558 -6.159 -11.096 1.00 75.38 126 GLY A C 1
ATOM 974 O O . GLY A 1 126 ? 0.294 -5.965 -11.964 1.00 75.38 126 GLY A O 1
ATOM 975 N N . PHE A 1 127 ? -1.519 -7.081 -11.223 1.00 80.38 127 PHE A N 1
ATOM 976 C CA . PHE A 1 127 ? -1.681 -7.925 -12.412 1.00 80.38 127 PHE A CA 1
ATOM 977 C C . PHE A 1 127 ? -2.204 -7.153 -13.627 1.00 80.38 127 PHE A C 1
ATOM 979 O O . PHE A 1 127 ? -1.644 -7.287 -14.712 1.00 80.38 127 PHE A O 1
ATOM 986 N N . ALA A 1 128 ? -3.237 -6.323 -13.467 1.00 80.44 128 ALA A N 1
ATOM 987 C CA . ALA A 1 128 ? -3.785 -5.524 -14.559 1.00 80.44 128 ALA A CA 1
ATOM 988 C C . ALA A 1 128 ? -2.725 -4.589 -15.153 1.00 80.44 128 ALA A C 1
ATOM 990 O O . ALA A 1 128 ? -2.615 -4.495 -16.372 1.00 80.44 128 ALA A O 1
ATOM 991 N N . VAL A 1 129 ? -1.894 -3.949 -14.321 1.00 78.62 129 VAL A N 1
ATOM 992 C CA . VAL A 1 129 ? -0.829 -3.077 -14.827 1.00 78.62 129 VAL A CA 1
ATOM 993 C C . VAL A 1 129 ? 0.256 -3.871 -15.545 1.00 78.62 129 VAL A C 1
ATOM 995 O O . VAL A 1 129 ? 0.718 -3.436 -16.595 1.00 78.62 129 VAL A O 1
ATOM 998 N N . ALA A 1 130 ? 0.638 -5.039 -15.018 1.00 78.25 130 ALA A N 1
ATOM 999 C CA . ALA A 1 130 ? 1.595 -5.922 -15.680 1.00 78.25 130 ALA A CA 1
ATOM 1000 C C . ALA A 1 130 ? 1.099 -6.380 -17.060 1.00 78.25 130 ALA A C 1
ATOM 1002 O O . ALA A 1 130 ? 1.887 -6.462 -17.991 1.00 78.25 130 ALA A O 1
ATOM 1003 N N . ILE A 1 131 ? -0.203 -6.634 -17.216 1.00 81.62 131 ILE A N 1
ATOM 1004 C CA . ILE A 1 131 ? -0.794 -7.046 -18.497 1.00 81.62 131 ILE A CA 1
ATOM 1005 C C . ILE A 1 131 ? -0.912 -5.863 -19.469 1.00 81.62 131 ILE A C 1
ATOM 1007 O O . ILE A 1 131 ? -0.602 -6.005 -20.646 1.00 81.62 131 ILE A O 1
ATOM 1011 N N . VAL A 1 132 ? -1.363 -4.697 -18.996 1.00 82.12 132 VAL A N 1
ATOM 1012 C CA . VAL A 1 132 ? -1.629 -3.527 -19.856 1.00 82.12 132 VAL A CA 1
ATOM 1013 C C . VAL A 1 132 ? -0.342 -2.821 -20.288 1.00 82.12 132 VAL A C 1
ATOM 1015 O O . VAL A 1 132 ? -0.244 -2.360 -21.422 1.00 82.12 132 VAL A O 1
ATOM 1018 N N . PHE A 1 133 ? 0.639 -2.719 -19.391 1.00 78.56 133 PHE A N 1
ATOM 1019 C CA . PHE A 1 133 ? 1.887 -1.988 -19.632 1.00 78.56 133 PHE A CA 1
ATOM 1020 C C . PHE A 1 133 ? 3.092 -2.907 -19.853 1.00 78.56 133 PHE A C 1
ATOM 1022 O O . PHE A 1 133 ? 4.150 -2.422 -20.255 1.00 78.56 133 PHE A O 1
ATOM 1029 N N . GLY A 1 134 ? 2.945 -4.215 -19.624 1.00 72.12 134 GLY A N 1
ATOM 1030 C CA . GLY A 1 134 ? 3.975 -5.210 -19.901 1.00 72.12 134 GLY A CA 1
ATOM 1031 C C . GLY A 1 134 ? 4.310 -5.257 -21.373 1.00 72.12 134 GLY A C 1
ATOM 1032 O O . GLY A 1 134 ? 3.518 -5.706 -22.197 1.00 72.12 134 GLY A O 1
ATOM 1033 N N . ARG A 1 135 ? 5.514 -4.797 -21.702 1.00 65.94 135 ARG A N 1
ATOM 1034 C CA . ARG A 1 135 ? 6.131 -5.078 -22.993 1.00 65.94 135 ARG A CA 1
ATOM 1035 C C . ARG A 1 135 ? 6.901 -6.388 -22.852 1.00 65.94 135 ARG A C 1
ATOM 1037 O O . ARG A 1 135 ? 7.702 -6.511 -21.925 1.00 65.94 135 ARG A O 1
ATOM 1044 N N . ALA A 1 136 ? 6.577 -7.348 -23.719 1.00 56.19 136 ALA A N 1
ATOM 1045 C CA . ALA A 1 136 ? 7.328 -8.591 -23.878 1.00 56.19 136 ALA A CA 1
ATOM 1046 C C . ALA A 1 136 ? 8.742 -8.316 -24.406 1.00 56.19 136 ALA A C 1
ATOM 1048 O O . ALA A 1 136 ? 8.898 -7.329 -25.166 1.00 56.19 136 ALA A O 1
#

=== Feature glossary ===
Feature key, reading from the visual/contextual features back to the raw sequence:

Rendered structure images. Structure images are PyMOL renders from six orthogonal camera directions. Cartoon representation draws helices as coils and strands as arrows; sticks shows the backbone as bonds; surface shows the solvent-excluded envelope. Rainbow coloring maps sequence position to hue (blue→red, N→C); chain coloring assigns a distinct color per polypeptide.

Contact-map, Ramachandran, and PAE plots. Three diagnostic plots accompany the record. The Cα contact map visualizes the tertiary structure as a 2D adjacency matrix (8 Å cutoff, sequence-local contacts suppressed). The Ramachandran plot shows the distribution of backbone (φ, ψ) torsions, with points in the α and β basins reflecting secondary structure content. The PAE plot shows AlphaFold's inter-residue confidence as a color matrix.

InterPro / GO / CATH / organism. The annotation block draws on four external resources. InterPro: which protein families and domains the sequence belongs to. GO: standardized terms for what the protein does, what process it participates in, and where in the cell it acts. CATH: which structural fold it has in the CATH hierarchy. Organism: the species of origin.

Nearest PDB structures. Structural nearest neighbors (via Foldseek easy-search vs the PDB). Reported per hit: target PDB id, E-value, and alignment TM-score. A TM-score above ~0.5 is the conventional threshold for 'same fold'.

Predicted aligned error. Predicted aligned error is AlphaFold's pairwise confidence. Unlike pLDDT (per-residue), PAE is per-residue-pair and captures whether two parts of the structure are correctly placed relative to each other. Units are ångströms of expected positional error.

Solvent-accessible surface area. SASA measures how much of the protein is reachable by solvent. It is computed by rolling a water-sized probe over the atomic surface and summing the exposed area (Å²). Per-residue SASA distinguishes core (buried, low SASA) from surface (exposed, high SASA) residues; total SASA is a whole-molecule size measure.

B-factor. Crystallographic B-factors measure how much each atom's electron density is smeared out, in Å². They rise in mobile loops and surface residues and fall in the buried interior. In AlphaFold models this column is repurposed to hold pLDDT instead.

pLDDT. For AlphaFold models, the B-factor field carries pLDDT — the model's own estimate of local accuracy on a 0–100 scale. Regions with pLDDT<50 should be treated as essentially unmodeled; they often correspond to intrinsically disordered segments.

Backbone torsions (φ/ψ). φ (phi) and ψ (psi) are the two rotatable backbone dihedrals per residue: φ is the C(i-1)–N–Cα–C torsion, ψ is the N–Cα–C–N(i+1) torsion, both i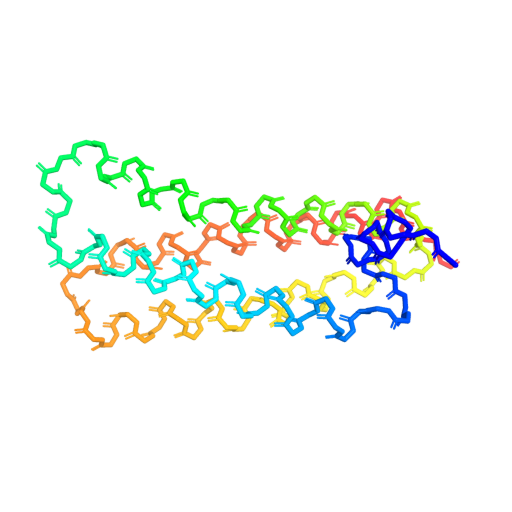n degrees on (−180°, 180°]. α-helical residues cluster near (−60°, −45°); β-strand residues near (−120°, +130°). A Ramachandran plot is simply a scatter of (φ, ψ) for every residue.

Radius of gyration, Cα contacts, bounding box. Radius of gyration (Rg) is the root-mean-square distance of Cα atoms from their centroid — a single number for overall size and compactness. A globular domain of N residues has Rg ≈ 2.2·N^0.38 Å; an extended or disordered chain has a much larger Rg. The Cα contact count is the number of residue pairs whose Cα atoms are within 8 Å and are more than four positions apart in sequence — a standard proxy for tertiary packing density. The bounding box is the smallest axis-aligned box enclosing all Cα atoms.

Secondary structure (3-state, P-SEA). Three-state secondary structure (P-SEA) collapses the eight DSSP classes into helix (a), strand (b), and coil (c). P-SEA assigns these from Cα geometry alone — distances and angles — without requiring backbone oxygens, so it works on any Cα trace.

Secondary structure (8-state, DSSP). Secondary structure is the local, repeating backbone conformation. DSSP classifies it into eight states by reading the hydrogen-bond network: three helix types (H, G, I), two β types (E, B), two non-regular types (T, S), and unstructured coil (-).

Foldseek 3Di. The Foldseek 3Di string encodes local tertiary geometry as a 20-letter alphabet — one character per residue — derived from the relative positions of nearby Cα atoms. Unlike the amino-acid sequence, 3Di is a direct function of the 3D structure, so two proteins with the same fold have similar 3Di strings even at low sequence identity.

mmCIF coordinates. Structure coordinates are given as an mmCIF _atom_site loop: one row per atom with element, residue name, chain id, sequence number, and x/y/z position in Å. Only the four main-chain atoms per residue are included here; side chains are omitted to keep the record compact.

Sequence. This is the polypeptide sequence — one letter per residue, N-terminus first. Length ranges from a few dozen residues for small domains to over a thousand for large multi-domain proteins.